Protein AF-A0AAD9VC87-F1 (afdb_monomer)

Radius of gyration: 15.6 Å; Cα contacts (8 Å, |Δi|>4): 157; chains: 1; bounding box: 50×24×35 Å

Structure (mmCIF, N/CA/C/O backbone):
data_AF-A0AAD9VC87-F1
#
_entry.id   AF-A0AAD9VC87-F1
#
loop_
_atom_site.group_PDB
_atom_site.id
_atom_site.type_symbol
_atom_site.label_atom_id
_atom_site.label_alt_id
_atom_site.label_comp_id
_atom_site.label_asym_id
_atom_site.label_entity_id
_atom_site.label_seq_id
_atom_site.pdbx_PDB_ins_code
_atom_site.Cartn_x
_atom_site.Cartn_y
_atom_site.Cartn_z
_atom_site.occupancy
_atom_site.B_iso_or_equiv
_atom_site.auth_seq_id
_atom_site.auth_comp_id
_atom_site.auth_asym_id
_atom_site.auth_atom_id
_atom_site.pdbx_PDB_model_num
ATOM 1 N N . MET A 1 1 ? 33.670 9.775 22.877 1.00 52.56 1 MET A N 1
ATOM 2 C CA . MET A 1 1 ? 33.547 9.869 21.406 1.00 52.56 1 MET A CA 1
ATOM 3 C C . MET A 1 1 ? 33.233 8.527 20.740 1.00 52.56 1 MET A C 1
ATOM 5 O O . MET A 1 1 ? 32.914 8.535 19.566 1.00 52.56 1 MET A O 1
ATOM 9 N N . GLU A 1 2 ? 33.228 7.398 21.464 1.00 57.66 2 GLU A N 1
ATOM 10 C CA . GLU A 1 2 ? 32.851 6.089 20.888 1.00 57.66 2 GLU A CA 1
ATOM 11 C C . GLU A 1 2 ? 31.366 5.719 21.068 1.00 57.66 2 GLU A C 1
ATOM 13 O O . GLU A 1 2 ? 30.839 4.880 20.346 1.00 57.66 2 GLU A O 1
ATOM 18 N N . TRP A 1 3 ? 30.649 6.404 21.967 1.00 53.06 3 TRP A N 1
ATOM 19 C CA . TRP A 1 3 ? 29.213 6.182 22.185 1.00 53.06 3 TRP A CA 1
ATOM 20 C C . TRP A 1 3 ? 28.334 6.687 21.029 1.00 53.06 3 TRP A C 1
ATOM 22 O O . TRP A 1 3 ? 27.314 6.079 20.727 1.00 53.06 3 TRP A O 1
ATOM 32 N N . THR A 1 4 ? 28.737 7.758 20.337 1.00 59.44 4 THR A N 1
ATOM 33 C CA . THR A 1 4 ? 28.037 8.250 19.137 1.00 59.44 4 THR A CA 1
ATOM 34 C C . THR A 1 4 ? 28.240 7.322 17.939 1.00 59.44 4 THR A C 1
ATOM 36 O O . THR A 1 4 ? 27.323 7.146 17.146 1.00 59.44 4 THR A O 1
ATOM 39 N N . PHE A 1 5 ? 29.413 6.690 17.828 1.00 59.03 5 PHE A N 1
ATOM 40 C CA . PHE A 1 5 ? 29.727 5.734 16.763 1.00 59.03 5 PHE A CA 1
ATOM 41 C C . PHE A 1 5 ? 28.922 4.435 16.901 1.00 59.03 5 PHE A C 1
ATOM 43 O O . PHE A 1 5 ? 28.366 3.963 15.916 1.00 59.03 5 PHE A O 1
ATOM 50 N N . LEU A 1 6 ? 28.781 3.897 18.118 1.00 56.72 6 LEU A N 1
ATOM 51 C CA . LEU A 1 6 ? 27.935 2.722 18.370 1.00 56.72 6 LEU A CA 1
ATOM 52 C C . LEU A 1 6 ? 26.442 3.013 18.152 1.00 56.72 6 LEU A C 1
ATOM 54 O O . LEU A 1 6 ? 25.731 2.160 17.627 1.00 56.72 6 LEU A O 1
ATOM 58 N N . LEU A 1 7 ? 25.972 4.223 18.480 1.00 55.22 7 LEU A N 1
ATOM 59 C CA . LEU A 1 7 ? 24.598 4.641 18.185 1.00 55.22 7 LEU A CA 1
ATOM 60 C C . LEU A 1 7 ? 24.343 4.689 16.667 1.00 55.22 7 LEU A C 1
ATOM 62 O O . LEU A 1 7 ? 23.339 4.162 16.206 1.00 55.22 7 LEU A O 1
ATOM 66 N N . LEU A 1 8 ? 25.273 5.248 15.884 1.00 56.62 8 LEU A N 1
ATOM 67 C CA . LEU A 1 8 ? 25.180 5.289 14.418 1.00 56.62 8 LEU A CA 1
ATOM 68 C C . LEU A 1 8 ? 25.205 3.889 13.782 1.00 56.62 8 LEU A C 1
ATOM 70 O O . LEU A 1 8 ? 24.465 3.649 12.835 1.00 56.62 8 LEU A O 1
ATOM 74 N N . ILE A 1 9 ? 26.005 2.959 14.315 1.00 55.38 9 ILE A N 1
ATOM 75 C CA . ILE A 1 9 ? 26.079 1.569 13.830 1.00 55.38 9 ILE A CA 1
ATOM 76 C C . ILE A 1 9 ? 24.753 0.823 14.065 1.00 55.38 9 ILE A C 1
ATOM 78 O O . ILE A 1 9 ? 24.280 0.119 13.175 1.00 55.38 9 ILE A O 1
ATOM 82 N N . SER A 1 10 ? 24.104 1.012 15.219 1.00 54.66 10 SER A N 1
ATOM 83 C CA . SER A 1 10 ? 22.770 0.445 15.474 1.00 54.66 10 SER A CA 1
ATOM 84 C C . SER A 1 10 ? 21.682 1.059 14.583 1.00 54.66 10 SER A C 1
ATOM 86 O O . SER A 1 10 ? 20.743 0.365 14.202 1.00 54.66 10 SER A O 1
ATOM 88 N N . ILE A 1 11 ? 21.810 2.341 14.220 1.00 54.50 11 ILE A N 1
ATOM 89 C CA . ILE A 1 11 ? 20.851 3.037 13.346 1.00 54.50 11 ILE A CA 1
ATOM 90 C C . ILE A 1 11 ? 20.964 2.555 11.886 1.00 54.50 11 ILE A C 1
ATOM 92 O O . ILE A 1 11 ? 19.950 2.480 11.198 1.00 54.50 11 ILE A O 1
ATOM 96 N N . THR A 1 12 ? 22.154 2.183 11.400 1.00 52.16 12 THR A N 1
ATOM 97 C CA . THR A 1 12 ? 22.340 1.748 9.999 1.00 52.16 12 THR A CA 1
ATOM 98 C C . THR A 1 12 ? 22.085 0.256 9.763 1.00 52.16 12 THR A C 1
ATOM 100 O O . THR A 1 12 ? 21.685 -0.125 8.663 1.00 52.16 12 THR A O 1
ATOM 103 N N . LEU A 1 13 ? 22.278 -0.599 10.774 1.00 53.41 13 LEU A N 1
ATOM 104 C CA . LEU A 1 13 ? 22.116 -2.057 10.645 1.00 53.41 13 LEU A CA 1
ATOM 105 C C . LEU A 1 13 ? 20.683 -2.558 10.892 1.00 53.41 13 LEU A C 1
ATOM 107 O O . LEU A 1 13 ? 20.341 -3.642 10.429 1.00 53.41 13 LEU A O 1
ATOM 111 N N . GLY A 1 14 ? 19.835 -1.788 11.581 1.00 47.84 14 GLY A N 1
ATOM 112 C CA . GLY A 1 14 ? 18.458 -2.191 11.905 1.00 47.84 14 GLY A CA 1
ATOM 113 C C . GLY A 1 14 ? 17.421 -1.966 10.795 1.00 47.84 14 GLY A C 1
ATOM 114 O O . GLY A 1 14 ? 16.294 -2.432 10.922 1.00 47.84 14 GLY A O 1
ATOM 115 N N . HIS A 1 15 ? 17.769 -1.257 9.716 1.00 51.09 15 HIS A N 1
ATOM 116 C CA . HIS A 1 15 ? 16.795 -0.805 8.710 1.00 51.09 15 HIS A CA 1
ATOM 117 C C . HIS A 1 15 ? 16.560 -1.798 7.553 1.00 51.09 15 HIS A C 1
ATOM 119 O O . HIS A 1 15 ? 15.577 -1.673 6.834 1.00 51.09 15 HIS A O 1
ATOM 125 N N . HIS A 1 16 ? 17.440 -2.785 7.347 1.00 54.44 16 HIS A N 1
ATOM 126 C CA . HIS A 1 16 ? 17.364 -3.668 6.168 1.00 54.44 16 HIS A CA 1
ATOM 127 C C . HIS A 1 16 ? 16.568 -4.961 6.377 1.00 54.44 16 HIS A C 1
ATOM 129 O O . HIS A 1 16 ? 16.111 -5.541 5.395 1.00 54.44 16 HIS A O 1
ATOM 135 N N . ASP A 1 17 ? 16.371 -5.409 7.617 1.00 78.88 17 ASP A N 1
ATOM 136 C CA . ASP A 1 17 ? 15.615 -6.643 7.882 1.00 78.88 17 ASP A CA 1
ATOM 137 C C . ASP A 1 17 ? 14.118 -6.465 7.572 1.00 78.88 17 ASP A C 1
ATOM 139 O O . ASP A 1 17 ? 13.459 -7.353 7.036 1.00 78.88 17 ASP A O 1
ATOM 143 N N . VAL A 1 18 ? 13.586 -5.260 7.798 1.00 92.50 18 VAL A N 1
ATOM 144 C CA . VAL A 1 18 ? 12.149 -4.992 7.648 1.00 92.50 18 VAL A CA 1
ATOM 145 C C . VAL A 1 18 ? 11.660 -4.952 6.199 1.00 92.50 18 VAL A C 1
ATOM 147 O O . VAL A 1 18 ? 10.458 -5.028 5.964 1.00 92.50 18 VAL A O 1
ATOM 150 N N . CYS A 1 19 ? 12.567 -4.858 5.224 1.00 95.69 19 CYS A N 1
ATOM 151 C CA . CYS A 1 19 ? 12.226 -4.871 3.800 1.00 95.69 19 CYS A CA 1
ATOM 152 C C . CYS A 1 19 ? 12.388 -6.243 3.139 1.00 95.69 19 CYS A C 1
ATOM 154 O O . CYS A 1 19 ? 12.130 -6.378 1.943 1.00 95.69 19 CYS A O 1
ATOM 156 N N . HIS A 1 20 ? 12.779 -7.274 3.894 1.00 95.12 20 HIS A N 1
ATOM 157 C CA . HIS A 1 20 ? 12.878 -8.631 3.371 1.00 95.12 20 HIS A CA 1
ATOM 158 C C . HIS A 1 20 ? 11.506 -9.328 3.365 1.00 95.12 20 HIS A C 1
ATOM 160 O O . HIS A 1 20 ? 11.222 -10.198 4.186 1.00 95.12 20 HIS A O 1
ATOM 166 N N . VAL A 1 21 ? 10.644 -8.930 2.425 1.00 95.44 21 VAL A N 1
ATOM 167 C CA . VAL A 1 21 ? 9.294 -9.486 2.237 1.00 95.44 21 VAL A CA 1
ATOM 168 C C . VAL A 1 21 ? 9.242 -10.310 0.951 1.00 95.44 21 VAL A C 1
ATOM 170 O O . VAL A 1 21 ? 9.640 -9.840 -0.120 1.00 95.44 21 VAL A O 1
ATOM 173 N N . GLN A 1 22 ? 8.734 -11.543 1.050 1.00 95.94 22 GLN A N 1
ATOM 174 C CA . GLN A 1 22 ? 8.509 -12.405 -0.111 1.00 95.94 22 GLN A CA 1
ATOM 175 C C . GLN A 1 22 ? 7.551 -11.732 -1.092 1.00 95.94 22 GLN A C 1
ATOM 177 O O . GLN A 1 22 ? 6.562 -11.131 -0.691 1.00 95.94 22 GLN A O 1
ATOM 182 N N . VAL A 1 23 ? 7.824 -11.861 -2.390 1.00 95.88 23 VAL A N 1
ATOM 183 C CA . VAL A 1 23 ? 7.103 -11.140 -3.455 1.00 95.88 23 VAL A CA 1
ATOM 184 C C . VAL A 1 23 ? 5.584 -11.336 -3.384 1.00 95.88 23 VAL A C 1
ATOM 186 O O . VAL A 1 23 ? 4.840 -10.374 -3.548 1.00 95.88 23 VAL A O 1
ATOM 189 N N . ASN A 1 24 ? 5.132 -12.556 -3.081 1.00 94.62 24 ASN A N 1
ATOM 190 C CA . ASN A 1 24 ? 3.708 -12.900 -2.988 1.00 94.62 24 ASN A CA 1
ATOM 191 C C . ASN A 1 24 ? 3.040 -12.454 -1.677 1.00 94.62 24 ASN A C 1
ATOM 193 O O . ASN A 1 24 ? 1.816 -12.465 -1.600 1.00 94.62 24 ASN A O 1
ATOM 197 N N . ASP A 1 25 ? 3.827 -12.058 -0.676 1.00 95.56 25 ASP A N 1
ATOM 198 C CA . ASP A 1 25 ? 3.343 -11.632 0.642 1.00 95.56 25 ASP A CA 1
ATOM 199 C C . ASP A 1 25 ? 3.342 -10.096 0.778 1.00 95.56 25 ASP A C 1
ATOM 201 O O . ASP A 1 25 ? 3.007 -9.542 1.828 1.00 95.56 25 ASP A O 1
ATOM 205 N N . ARG A 1 26 ? 3.737 -9.376 -0.280 1.00 96.50 26 ARG A N 1
ATOM 206 C CA . ARG A 1 26 ? 3.779 -7.910 -0.295 1.00 96.50 26 ARG A CA 1
ATOM 207 C C . ARG A 1 26 ? 2.371 -7.331 -0.218 1.00 96.50 26 ARG A C 1
ATOM 209 O O . ARG A 1 26 ? 1.483 -7.719 -0.965 1.00 96.50 26 ARG A O 1
ATOM 216 N N . THR A 1 27 ? 2.201 -6.342 0.653 1.00 96.75 27 THR A N 1
ATOM 217 C CA . THR A 1 27 ? 0.996 -5.505 0.730 1.00 96.75 27 THR A CA 1
ATOM 218 C C . THR A 1 27 ? 1.331 -4.123 0.180 1.00 96.75 27 THR A C 1
ATOM 220 O O . THR A 1 27 ? 2.318 -3.525 0.615 1.00 96.75 27 THR A O 1
ATOM 223 N N . ASP A 1 28 ? 0.545 -3.632 -0.781 1.00 97.56 28 ASP A N 1
ATOM 224 C CA . ASP A 1 28 ? 0.823 -2.378 -1.493 1.00 97.56 28 ASP A CA 1
ATOM 225 C C . ASP A 1 28 ? 0.800 -1.163 -0.560 1.00 97.56 28 ASP A C 1
ATOM 227 O O . ASP A 1 28 ? -0.205 -0.876 0.084 1.00 97.56 28 ASP A O 1
ATOM 231 N N . CYS A 1 29 ? 1.896 -0.408 -0.544 1.00 97.38 29 CYS A N 1
ATOM 232 C CA . CYS A 1 29 ? 2.018 0.846 0.200 1.00 97.38 29 CYS A CA 1
ATOM 233 C C . CYS A 1 29 ? 2.031 2.075 -0.726 1.00 97.38 29 CYS A C 1
ATOM 235 O O . CYS A 1 29 ? 2.207 3.209 -0.279 1.00 97.38 29 CYS A O 1
ATOM 237 N N . GLY A 1 30 ? 1.853 1.902 -2.034 1.00 95.19 30 GLY A N 1
ATOM 238 C CA . GLY A 1 30 ? 1.946 3.001 -2.985 1.00 95.19 30 GLY A CA 1
ATOM 239 C C . GLY A 1 30 ? 0.911 2.900 -4.089 1.00 95.19 30 GLY A C 1
ATOM 240 O O . GLY A 1 30 ? -0.296 2.848 -3.853 1.00 95.19 30 GLY A O 1
ATOM 241 N N . TRP A 1 31 ? 1.396 2.976 -5.318 1.00 93.62 31 TRP A N 1
ATOM 242 C CA . TRP A 1 31 ? 0.591 2.824 -6.516 1.00 93.62 31 TRP A CA 1
ATOM 243 C C . TRP A 1 31 ? 1.451 2.247 -7.632 1.00 93.62 31 TRP A C 1
ATOM 245 O O . TRP A 1 31 ? 2.684 2.301 -7.596 1.00 93.62 31 TRP A O 1
ATOM 255 N N . PHE A 1 32 ? 0.792 1.711 -8.654 1.00 91.25 32 PHE A N 1
ATOM 256 C CA . PHE A 1 32 ? 1.473 1.188 -9.828 1.00 91.25 32 PHE A CA 1
ATOM 257 C C . PHE A 1 32 ? 2.340 2.266 -10.500 1.00 91.25 32 PHE A C 1
ATOM 259 O O . PHE A 1 32 ? 1.857 3.348 -10.835 1.00 91.25 32 PHE A O 1
ATOM 266 N N . GLY A 1 33 ? 3.623 1.964 -10.713 1.00 91.75 33 GLY A N 1
ATOM 267 C CA . GLY A 1 33 ? 4.580 2.881 -11.340 1.00 91.75 33 GLY A CA 1
ATOM 268 C C . GLY A 1 33 ? 5.147 3.969 -10.420 1.00 91.75 33 GLY A C 1
ATOM 269 O O . GLY A 1 33 ? 5.817 4.877 -10.912 1.00 91.75 33 GLY A O 1
ATOM 270 N N . ILE A 1 34 ? 4.905 3.904 -9.105 1.00 95.94 34 ILE A N 1
ATOM 271 C CA . ILE A 1 34 ? 5.622 4.736 -8.129 1.00 95.94 34 ILE A CA 1
ATOM 272 C C . ILE A 1 34 ? 7.137 4.508 -8.252 1.00 95.94 34 ILE A C 1
ATOM 274 O O . ILE A 1 34 ? 7.591 3.380 -8.432 1.00 95.94 34 ILE A O 1
ATOM 278 N N . ASN A 1 35 ? 7.928 5.580 -8.174 1.00 97.62 35 ASN A N 1
ATOM 279 C CA . ASN A 1 35 ? 9.386 5.473 -8.195 1.00 97.62 35 ASN A CA 1
ATOM 280 C C . ASN A 1 35 ? 9.944 5.165 -6.790 1.00 97.62 35 ASN A C 1
ATOM 282 O O . ASN A 1 35 ? 9.248 5.317 -5.784 1.00 97.62 35 ASN A O 1
ATOM 286 N N . ASN A 1 36 ? 11.216 4.764 -6.733 1.00 97.75 36 ASN A N 1
ATOM 287 C CA . ASN A 1 36 ? 11.895 4.394 -5.491 1.00 97.75 36 ASN A CA 1
ATOM 288 C C . ASN A 1 36 ? 11.868 5.507 -4.427 1.00 97.75 36 ASN A C 1
ATOM 290 O O . ASN A 1 36 ? 11.436 5.268 -3.305 1.00 97.75 36 ASN A O 1
ATOM 294 N N . GLU A 1 37 ? 12.257 6.731 -4.790 1.00 98.00 37 GLU A N 1
ATOM 295 C CA . GLU A 1 37 ? 12.321 7.873 -3.866 1.00 98.00 37 GLU A CA 1
ATOM 296 C C . GLU A 1 37 ? 10.949 8.165 -3.245 1.00 98.00 37 GLU A C 1
ATOM 298 O O . GLU A 1 37 ? 10.801 8.172 -2.028 1.00 98.00 37 GLU A O 1
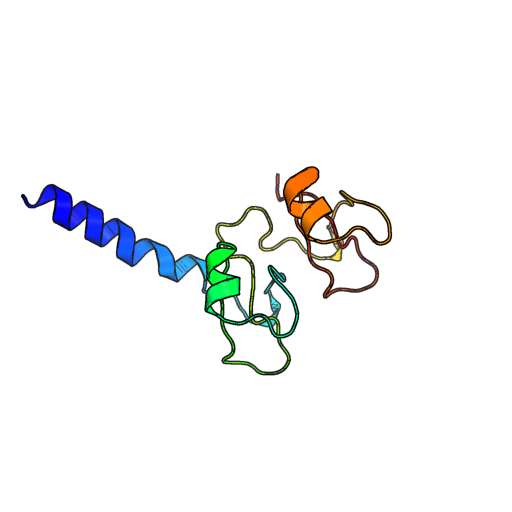ATOM 303 N N . THR A 1 38 ? 9.907 8.272 -4.071 1.00 98.00 38 THR A N 1
ATOM 304 C CA . THR A 1 38 ? 8.543 8.531 -3.593 1.00 98.00 38 THR A CA 1
ATOM 305 C C . THR A 1 38 ? 7.993 7.381 -2.742 1.00 98.00 38 THR A C 1
ATOM 307 O O . THR A 1 38 ? 7.228 7.623 -1.811 1.00 98.00 38 THR A O 1
ATOM 310 N N . CYS A 1 39 ? 8.369 6.129 -3.021 1.00 98.19 39 CYS A N 1
ATOM 311 C CA . CYS A 1 39 ? 7.999 4.999 -2.167 1.00 98.19 39 CYS A CA 1
ATOM 312 C C . CYS A 1 39 ? 8.674 5.072 -0.789 1.00 98.19 39 CYS A C 1
ATOM 314 O O . CYS A 1 39 ? 8.024 4.880 0.241 1.00 98.19 39 CYS A O 1
ATOM 316 N N . GLN A 1 40 ? 9.970 5.376 -0.766 1.00 96.69 40 GLN A N 1
ATOM 317 C CA . GLN A 1 40 ? 10.743 5.478 0.469 1.00 96.69 40 GLN A CA 1
ATOM 318 C C . GLN A 1 40 ? 10.317 6.682 1.317 1.00 96.69 40 GLN A C 1
ATOM 320 O O . GLN A 1 40 ? 10.223 6.551 2.536 1.00 96.69 40 GLN A O 1
ATOM 325 N N . ASP A 1 41 ? 9.962 7.811 0.697 1.00 96.88 41 ASP A N 1
ATOM 326 C CA . ASP A 1 41 ? 9.423 8.995 1.384 1.00 96.88 41 ASP A CA 1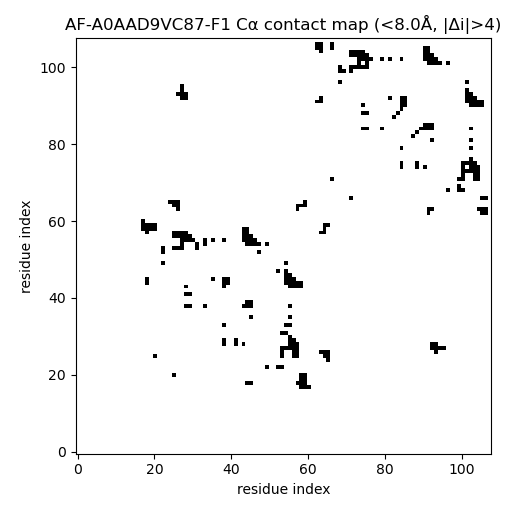
ATOM 327 C C . ASP A 1 41 ? 8.088 8.716 2.089 1.00 96.88 41 ASP A C 1
ATOM 329 O O . ASP A 1 41 ? 7.767 9.335 3.105 1.00 96.88 41 ASP A O 1
ATOM 333 N N . ARG A 1 42 ? 7.320 7.737 1.594 1.00 95.38 42 ARG A N 1
ATOM 334 C CA . ARG A 1 42 ? 6.117 7.217 2.268 1.00 95.38 42 ARG A CA 1
ATOM 335 C C . ARG A 1 42 ? 6.442 6.290 3.447 1.00 95.38 42 ARG A C 1
ATOM 337 O O . ARG A 1 42 ? 5.530 5.775 4.086 1.00 95.38 42 ARG A O 1
ATOM 344 N N . GLY A 1 43 ? 7.723 6.068 3.743 1.00 95.38 43 GLY A N 1
ATOM 345 C CA . GLY A 1 43 ? 8.190 5.170 4.797 1.00 95.38 43 GLY A CA 1
ATOM 346 C C . GLY A 1 43 ? 8.081 3.690 4.428 1.00 95.38 43 GLY A C 1
ATOM 347 O O . GLY A 1 43 ? 7.935 2.852 5.319 1.00 95.38 43 GLY A O 1
ATOM 348 N N . CYS A 1 44 ? 8.113 3.369 3.131 1.00 97.69 44 CYS A N 1
ATOM 349 C CA . CYS A 1 44 ? 7.908 2.016 2.626 1.00 97.69 44 CYS A CA 1
ATOM 350 C C . CYS A 1 44 ? 9.125 1.422 1.922 1.00 97.69 44 CYS A C 1
ATOM 352 O O . CYS A 1 44 ? 10.117 2.097 1.646 1.00 97.69 44 CYS A O 1
ATOM 354 N N . CYS A 1 45 ? 9.062 0.113 1.694 1.00 97.75 45 CYS A N 1
ATOM 355 C CA . CYS A 1 45 ? 10.111 -0.645 1.033 1.00 97.75 45 CYS A CA 1
ATOM 356 C C . CYS A 1 45 ? 9.880 -0.657 -0.473 1.00 97.75 45 CYS A C 1
ATOM 358 O O . CYS A 1 45 ? 8.745 -0.795 -0.927 1.00 97.75 45 CYS A O 1
ATOM 360 N N . TYR A 1 46 ? 10.969 -0.562 -1.232 1.00 97.69 46 TYR A N 1
ATOM 361 C CA . TYR A 1 46 ? 10.946 -0.611 -2.687 1.00 97.69 46 TYR A CA 1
ATOM 362 C C . TYR A 1 46 ? 11.813 -1.768 -3.197 1.00 97.69 46 TYR A C 1
ATOM 364 O O . TYR A 1 46 ? 12.975 -1.880 -2.805 1.00 97.69 46 TYR A O 1
ATOM 372 N N . ASP A 1 47 ? 11.265 -2.605 -4.077 1.00 96.94 47 ASP A N 1
ATOM 373 C CA . ASP A 1 47 ? 12.007 -3.632 -4.818 1.00 96.94 47 ASP A CA 1
ATOM 374 C C . ASP A 1 47 ? 11.342 -3.919 -6.173 1.00 96.94 47 ASP A C 1
ATOM 376 O O . ASP A 1 47 ? 10.282 -4.550 -6.235 1.00 96.94 47 ASP A O 1
ATOM 380 N N . ASP A 1 48 ? 12.000 -3.494 -7.252 1.00 96.81 48 ASP A N 1
ATOM 381 C CA . ASP A 1 48 ? 11.594 -3.681 -8.648 1.00 96.81 48 ASP A CA 1
ATOM 382 C C . ASP A 1 48 ? 12.328 -4.831 -9.358 1.00 96.81 48 ASP A C 1
ATOM 384 O O . ASP A 1 48 ? 12.232 -4.977 -10.578 1.00 96.81 48 ASP A O 1
ATOM 388 N N . THR A 1 49 ? 13.019 -5.696 -8.606 1.00 97.06 49 THR A N 1
ATOM 389 C CA . THR A 1 49 ? 13.724 -6.870 -9.152 1.00 97.06 49 THR A CA 1
ATOM 390 C C . THR A 1 49 ? 12.778 -7.828 -9.892 1.00 97.06 49 THR A C 1
ATOM 392 O O . THR A 1 49 ? 13.207 -8.549 -10.797 1.00 97.06 49 THR A O 1
ATOM 395 N N . TYR A 1 50 ? 11.490 -7.844 -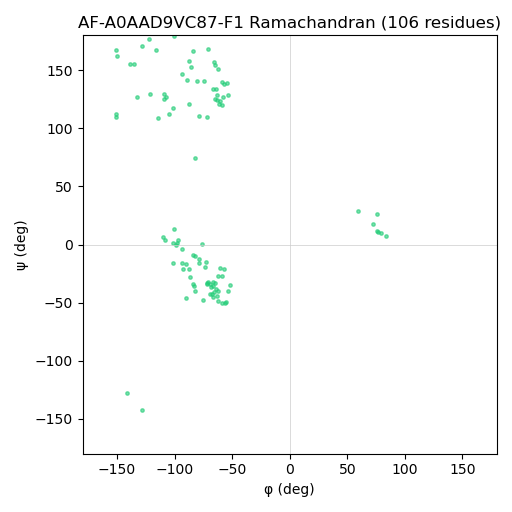9.525 1.00 94.69 50 TYR A N 1
ATOM 396 C CA . TYR A 1 50 ? 10.478 -8.750 -10.072 1.00 94.69 50 TYR A CA 1
ATOM 397 C C . TYR A 1 50 ? 9.410 -7.973 -10.849 1.00 94.69 50 TYR A C 1
ATOM 399 O O . TYR A 1 50 ? 8.597 -7.299 -10.218 1.00 94.69 50 TYR A O 1
ATOM 407 N N . PRO A 1 51 ? 9.359 -8.073 -12.188 1.00 93.12 51 PRO A N 1
ATOM 408 C CA . PRO A 1 51 ? 8.395 -7.332 -12.996 1.00 93.12 51 PRO A CA 1
ATOM 409 C C . PRO A 1 51 ? 6.950 -7.760 -12.726 1.00 93.12 51 PRO A C 1
ATOM 411 O O . PRO A 1 51 ? 6.707 -8.900 -12.338 1.00 93.12 51 PRO A O 1
ATOM 414 N N . ASP A 1 52 ? 6.002 -6.852 -12.970 1.00 91.00 52 ASP A N 1
ATOM 415 C CA . ASP A 1 52 ? 4.553 -7.072 -12.807 1.00 91.00 52 ASP A CA 1
ATOM 416 C C . ASP A 1 52 ? 4.125 -7.457 -11.374 1.00 91.00 52 ASP A C 1
ATOM 418 O O . ASP A 1 52 ? 3.123 -8.140 -11.164 1.00 91.00 52 ASP A O 1
ATOM 422 N N . THR A 1 53 ? 4.883 -7.003 -10.372 1.00 94.25 53 THR A N 1
ATOM 423 C CA . THR A 1 53 ? 4.596 -7.224 -8.946 1.00 94.25 53 THR A CA 1
ATOM 424 C C . THR A 1 53 ? 4.455 -5.904 -8.188 1.00 94.25 53 THR A C 1
ATOM 426 O O . THR A 1 53 ? 4.617 -4.817 -8.745 1.00 94.25 53 THR A O 1
ATOM 429 N N . ILE A 1 54 ? 4.135 -5.983 -6.895 1.00 96.81 54 ILE A N 1
ATOM 430 C CA . ILE A 1 54 ? 4.105 -4.817 -6.009 1.00 96.81 54 ILE A CA 1
ATOM 431 C C . ILE A 1 54 ? 5.547 -4.371 -5.746 1.00 96.81 54 ILE A C 1
ATOM 433 O O . ILE A 1 54 ? 6.303 -5.053 -5.048 1.00 96.81 54 ILE A O 1
ATOM 437 N N . TYR A 1 55 ? 5.924 -3.217 -6.299 1.00 97.38 55 TYR A N 1
ATOM 438 C CA . TYR A 1 55 ? 7.265 -2.659 -6.103 1.00 97.38 55 TYR A CA 1
ATOM 439 C C . TYR A 1 55 ? 7.373 -1.910 -4.781 1.00 97.38 55 TYR A C 1
ATOM 441 O O . TYR A 1 55 ? 8.382 -2.048 -4.102 1.00 97.38 55 TYR A O 1
ATOM 449 N N . CYS A 1 56 ? 6.338 -1.150 -4.408 1.00 98.12 56 CYS A N 1
ATOM 450 C CA . CYS A 1 56 ? 6.291 -0.389 -3.164 1.00 98.12 56 CYS A CA 1
ATOM 451 C C . CYS A 1 56 ? 5.384 -1.068 -2.141 1.00 98.12 56 CYS A C 1
ATOM 453 O O . CYS A 1 56 ? 4.168 -1.115 -2.323 1.00 98.12 56 CYS A O 1
ATOM 455 N N . PHE A 1 57 ? 5.955 -1.581 -1.058 1.00 97.94 57 PHE A N 1
ATOM 456 C CA . PHE A 1 57 ? 5.233 -2.402 -0.090 1.00 97.94 57 PHE A CA 1
ATOM 457 C C . PHE A 1 57 ? 5.533 -2.007 1.353 1.00 97.94 57 PHE A C 1
ATOM 459 O O . PHE A 1 57 ? 6.581 -1.434 1.662 1.00 97.94 57 PHE A O 1
ATOM 466 N N . TYR A 1 58 ? 4.591 -2.314 2.245 1.00 97.62 58 TYR A N 1
ATOM 467 C CA . TYR A 1 58 ? 4.766 -2.059 3.671 1.00 97.62 58 TYR A CA 1
ATOM 468 C C . TYR A 1 58 ? 5.931 -2.898 4.241 1.00 97.62 58 TYR A C 1
ATOM 470 O O . TYR A 1 58 ? 5.994 -4.101 3.970 1.00 97.62 58 TYR A O 1
ATOM 478 N N . PRO A 1 59 ? 6.837 -2.302 5.045 1.00 96.94 59 PRO A N 1
ATOM 479 C CA . PRO A 1 59 ? 7.860 -3.051 5.772 1.00 96.94 59 PRO A CA 1
ATOM 480 C C . PRO A 1 59 ? 7.224 -3.957 6.827 1.00 96.94 59 PRO A C 1
ATOM 482 O O . PRO A 1 59 ? 6.153 -3.643 7.344 1.00 96.94 59 PRO A O 1
ATOM 485 N N . THR A 1 60 ? 7.922 -5.016 7.240 1.00 95.69 60 THR A N 1
ATOM 486 C CA . THR A 1 60 ? 7.442 -5.953 8.275 1.00 95.69 60 THR A CA 1
ATOM 487 C C . THR A 1 60 ? 7.178 -5.302 9.636 1.00 95.69 60 THR A C 1
ATOM 489 O O . THR A 1 60 ? 6.439 -5.846 10.451 1.00 95.69 60 THR A O 1
ATOM 492 N N . SER A 1 61 ? 7.760 -4.128 9.890 1.00 93.81 61 SER A N 1
ATOM 493 C CA . SER A 1 61 ? 7.533 -3.320 11.091 1.00 93.81 61 SER A CA 1
ATOM 494 C C . SER A 1 61 ? 6.292 -2.422 11.020 1.00 93.81 6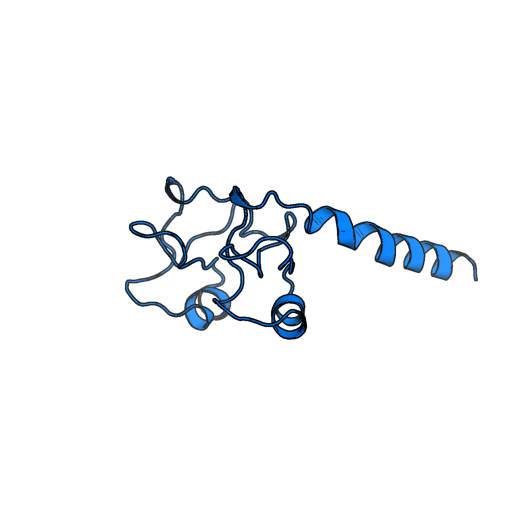1 SER A C 1
ATOM 496 O O . SER A 1 61 ? 5.935 -1.801 12.021 1.00 93.81 61 SER A O 1
ATOM 498 N N . ASN A 1 62 ? 5.646 -2.304 9.857 1.00 95.50 62 ASN A N 1
ATOM 499 C CA . ASN A 1 62 ? 4.462 -1.471 9.688 1.00 95.50 62 ASN A CA 1
ATOM 500 C C . ASN A 1 62 ? 3.205 -2.197 10.191 1.00 95.50 62 ASN A C 1
ATOM 502 O O . ASN A 1 62 ? 3.007 -3.379 9.931 1.00 95.50 62 ASN A O 1
ATOM 506 N N . LYS A 1 63 ? 2.307 -1.456 10.842 1.00 95.12 63 LYS A N 1
ATOM 507 C CA . LYS A 1 63 ? 1.012 -1.936 11.357 1.00 95.12 63 LYS A CA 1
ATOM 508 C C . LYS A 1 63 ? 0.085 -2.554 10.289 1.00 95.12 63 LYS A C 1
ATOM 510 O O . LYS A 1 63 ? -0.815 -3.322 10.618 1.00 95.12 63 LYS A O 1
ATOM 515 N N . CYS A 1 64 ? 0.318 -2.215 9.021 1.00 96.25 64 CYS A N 1
ATOM 516 C CA . CYS A 1 64 ? -0.435 -2.673 7.857 1.00 96.25 64 CYS A CA 1
ATOM 517 C C . CYS A 1 64 ? 0.163 -3.907 7.172 1.00 96.25 64 CYS A C 1
ATOM 519 O O . CYS A 1 64 ? -0.409 -4.406 6.204 1.00 96.25 64 CYS A O 1
ATOM 521 N N . TYR A 1 65 ? 1.316 -4.394 7.633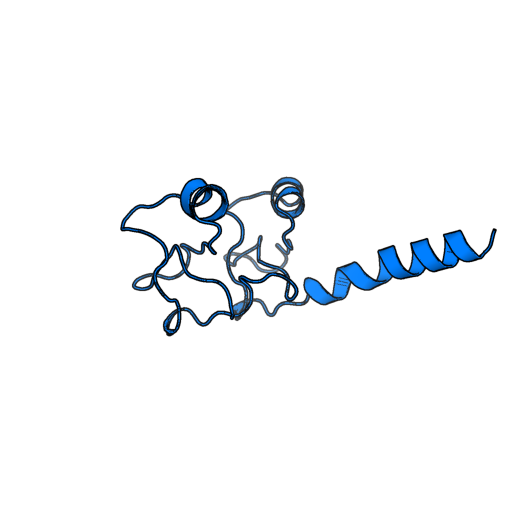 1.00 95.25 65 TYR A N 1
ATOM 522 C CA . TYR A 1 65 ? 1.976 -5.554 7.047 1.00 95.25 65 TYR A CA 1
ATOM 523 C C . TYR A 1 65 ? 1.272 -6.870 7.406 1.00 95.25 65 TYR A C 1
ATOM 525 O O . TYR A 1 65 ? 0.868 -7.083 8.547 1.00 95.25 65 T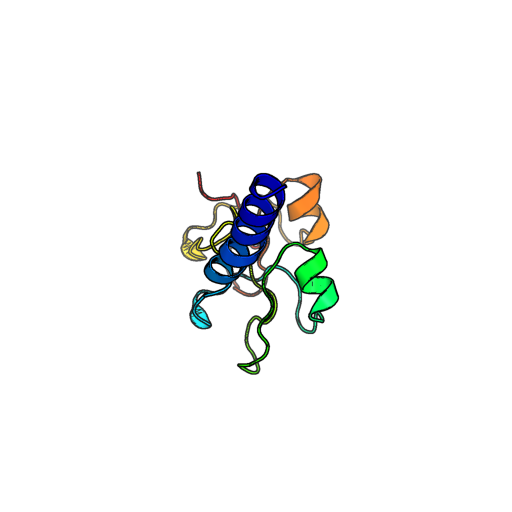YR A O 1
ATOM 533 N N . GLY A 1 66 ? 1.190 -7.786 6.435 1.00 91.81 66 GLY A N 1
ATOM 534 C CA . GLY A 1 66 ? 0.853 -9.196 6.661 1.00 91.81 66 GLY A CA 1
ATOM 535 C C . GLY A 1 66 ? -0.624 -9.497 6.931 1.00 91.81 66 GLY A C 1
ATOM 536 O O . GLY A 1 66 ? -0.946 -10.601 7.371 1.00 91.81 66 GLY A O 1
ATOM 537 N N . ILE A 1 67 ? -1.529 -8.535 6.723 1.00 95.50 67 ILE A N 1
ATOM 538 C CA . ILE A 1 67 ? -2.968 -8.746 6.921 1.00 95.50 67 ILE A CA 1
ATOM 539 C C . ILE A 1 67 ? -3.517 -9.494 5.710 1.00 95.50 67 ILE A C 1
ATOM 541 O O . ILE A 1 67 ? -3.612 -8.939 4.612 1.00 95.50 67 ILE A O 1
ATOM 545 N N . ASP A 1 68 ? -3.901 -10.754 5.924 1.00 95.50 68 ASP A N 1
ATOM 546 C CA . ASP A 1 68 ? -4.530 -11.572 4.889 1.00 95.50 68 ASP A CA 1
ATOM 547 C C . ASP A 1 68 ? -5.755 -10.838 4.300 1.00 95.50 68 ASP A C 1
ATOM 549 O O . ASP A 1 68 ? -6.627 -10.407 5.066 1.00 95.50 68 ASP A O 1
ATOM 553 N N . PRO A 1 69 ? -5.861 -10.699 2.961 1.00 96.38 69 PRO A N 1
ATOM 554 C CA . PRO A 1 69 ? -6.968 -9.997 2.319 1.00 96.38 69 PRO A CA 1
ATOM 555 C C . PRO A 1 69 ? -8.365 -10.451 2.755 1.00 96.38 69 PRO A C 1
ATOM 557 O O . PRO A 1 69 ? -9.271 -9.625 2.858 1.00 96.38 69 PRO A O 1
ATOM 560 N N . SER A 1 70 ? -8.541 -11.742 3.046 1.00 96.00 70 SER A N 1
ATOM 561 C CA . SER A 1 70 ? -9.813 -12.322 3.492 1.00 96.00 70 SER A CA 1
ATOM 562 C C . SER A 1 70 ? -10.176 -11.968 4.939 1.00 96.00 70 SER A C 1
ATOM 564 O O . SER A 1 70 ? -11.350 -12.025 5.303 1.00 96.00 70 SER A O 1
ATOM 566 N N . ASN A 1 71 ? -9.195 -11.546 5.739 1.00 96.19 71 ASN A N 1
ATOM 567 C CA . ASN A 1 71 ? -9.366 -11.131 7.131 1.00 96.19 71 ASN A CA 1
ATOM 568 C C . ASN A 1 71 ? -9.449 -9.606 7.303 1.00 96.19 71 ASN A C 1
ATOM 570 O O . ASN A 1 71 ? -9.581 -9.128 8.431 1.00 96.19 71 ASN A O 1
ATOM 574 N N . ARG A 1 72 ? -9.362 -8.828 6.216 1.00 97.38 72 ARG A N 1
ATOM 575 C CA . ARG A 1 72 ? -9.442 -7.363 6.272 1.00 97.38 72 ARG A CA 1
ATOM 576 C C . ARG A 1 72 ? -10.792 -6.917 6.830 1.00 97.38 72 ARG A C 1
ATOM 578 O O . ARG A 1 72 ? -11.841 -7.205 6.256 1.00 97.38 72 ARG A O 1
ATOM 585 N N . VAL A 1 73 ? -10.752 -6.168 7.927 1.00 97.44 73 VAL A N 1
ATOM 586 C CA . VAL A 1 73 ? -11.928 -5.503 8.497 1.00 97.44 73 VAL A CA 1
ATOM 587 C C . VAL A 1 73 ? -12.074 -4.148 7.821 1.00 97.44 73 VAL A C 1
ATOM 589 O O . VAL A 1 73 ? -11.147 -3.344 7.879 1.00 97.44 73 VAL A O 1
ATOM 592 N N . ASP A 1 74 ? -13.215 -3.912 7.167 1.00 98.00 74 ASP A N 1
ATOM 593 C CA . ASP A 1 74 ? -13.474 -2.662 6.448 1.00 98.00 74 ASP A CA 1
ATOM 594 C C . ASP A 1 74 ? -13.386 -1.462 7.395 1.00 98.00 74 ASP A C 1
ATOM 596 O O . ASP A 1 74 ? -14.122 -1.361 8.377 1.00 98.00 74 ASP A O 1
ATOM 600 N N . CYS A 1 75 ? -12.468 -0.557 7.077 1.00 98.19 75 CYS A N 1
ATOM 601 C CA . CYS A 1 75 ? -12.291 0.706 7.766 1.00 98.19 75 CYS A CA 1
ATOM 602 C C . CYS A 1 75 ? -12.722 1.875 6.877 1.00 98.19 75 CYS A C 1
ATOM 604 O O . CYS A 1 75 ? -12.533 3.009 7.278 1.00 98.19 75 CYS A O 1
ATOM 606 N N . GLY A 1 76 ? -13.298 1.678 5.692 1.00 97.25 76 GLY A N 1
ATOM 607 C CA . GLY A 1 76 ? -13.610 2.767 4.766 1.00 97.25 76 GLY A CA 1
ATOM 608 C C . GLY A 1 76 ? -15.049 2.774 4.271 1.00 97.25 76 GLY A C 1
ATOM 609 O O . GLY A 1 76 ? -16.004 2.561 5.014 1.00 97.25 76 GLY A O 1
ATOM 610 N N . TYR A 1 77 ? -15.183 3.122 2.995 1.00 97.44 77 TYR A N 1
ATOM 611 C CA . TYR A 1 77 ? -16.411 3.031 2.219 1.00 97.44 77 TYR A CA 1
ATOM 612 C C . TYR A 1 77 ? -16.061 2.806 0.743 1.00 97.44 77 TYR A C 1
ATOM 614 O O . TYR A 1 77 ? -14.912 2.960 0.321 1.00 97.44 77 TYR A O 1
ATOM 622 N N . PHE A 1 78 ? -17.053 2.438 -0.068 1.00 95.00 78 PHE A N 1
ATOM 623 C CA . PHE A 1 78 ? -16.841 2.163 -1.488 1.00 95.00 78 PHE A CA 1
ATOM 624 C C . PHE A 1 78 ? -16.302 3.391 -2.240 1.00 95.00 78 PHE A C 1
ATOM 626 O O . PHE A 1 78 ? -16.945 4.439 -2.265 1.00 95.00 78 PHE A O 1
ATOM 633 N N . GLY A 1 79 ? -15.148 3.239 -2.894 1.00 95.12 79 GLY A N 1
ATOM 634 C CA . GLY A 1 79 ? -14.504 4.307 -3.666 1.00 95.12 79 GLY A CA 1
ATOM 635 C C . GLY A 1 79 ? -13.649 5.280 -2.848 1.00 95.12 79 GLY A C 1
ATOM 636 O O . GLY A 1 79 ? -13.179 6.269 -3.415 1.00 95.12 79 GLY A O 1
ATOM 637 N N . ILE A 1 80 ? -13.430 5.010 -1.555 1.00 97.81 80 ILE A N 1
ATOM 638 C CA . ILE A 1 80 ? -12.490 5.774 -0.726 1.00 97.81 80 ILE A CA 1
ATOM 639 C C . ILE A 1 80 ? -11.094 5.805 -1.367 1.00 97.81 80 ILE A C 1
ATOM 641 O O . ILE A 1 80 ? -10.625 4.802 -1.911 1.00 97.81 80 ILE A O 1
ATOM 645 N N . GLN A 1 81 ? -10.442 6.966 -1.317 1.00 97.25 81 GLN A N 1
ATOM 646 C CA . GLN A 1 81 ? -9.089 7.149 -1.843 1.00 97.25 81 GLN A CA 1
ATOM 647 C C . GLN A 1 81 ? -8.032 6.810 -0.788 1.00 97.25 81 GLN A C 1
ATOM 649 O O . GLN A 1 81 ? -8.307 6.839 0.415 1.00 97.25 81 GLN A O 1
ATOM 654 N N . ARG A 1 82 ? -6.812 6.500 -1.243 1.00 96.75 82 ARG A N 1
ATOM 655 C CA . ARG A 1 82 ? -5.698 6.106 -0.371 1.00 96.75 82 ARG A CA 1
ATOM 656 C C . ARG A 1 82 ? -5.429 7.160 0.698 1.00 96.75 82 ARG A C 1
ATOM 658 O O . ARG A 1 82 ? -5.375 6.822 1.874 1.00 96.75 82 ARG A O 1
ATOM 665 N N . GLU A 1 83 ? -5.313 8.424 0.304 1.00 96.56 83 GLU A N 1
ATOM 666 C CA . GLU A 1 83 ? -4.962 9.517 1.210 1.00 96.56 83 GLU A CA 1
ATOM 667 C C . GLU A 1 83 ? -6.008 9.709 2.308 1.00 96.56 83 GLU A C 1
ATOM 669 O O . GLU A 1 83 ? -5.643 9.918 3.459 1.00 96.56 83 GLU A O 1
ATOM 674 N N . GLU A 1 84 ? -7.296 9.595 1.982 1.00 98.25 84 GLU A N 1
ATOM 675 C CA . GLU A 1 84 ? -8.367 9.683 2.979 1.00 98.25 84 GLU A CA 1
ATOM 676 C C . GLU A 1 84 ? -8.335 8.479 3.933 1.00 98.25 84 GLU A C 1
ATOM 678 O O . GLU A 1 84 ? -8.461 8.632 5.148 1.00 98.25 84 GLU A O 1
ATOM 683 N N . CYS A 1 85 ? -8.123 7.269 3.409 1.00 98.25 85 CYS A N 1
ATOM 684 C CA . CYS A 1 85 ? -8.017 6.074 4.242 1.00 98.25 85 CYS A CA 1
ATOM 685 C C . CYS A 1 85 ? -6.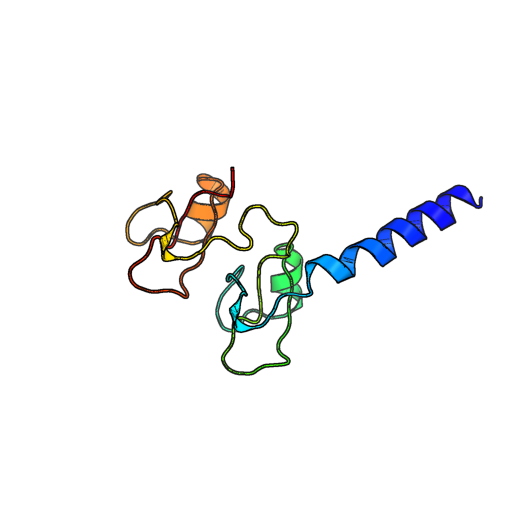824 6.138 5.211 1.00 98.25 85 CYS A C 1
ATOM 687 O O . CYS A 1 85 ? -6.970 5.876 6.407 1.00 98.25 85 CYS A O 1
A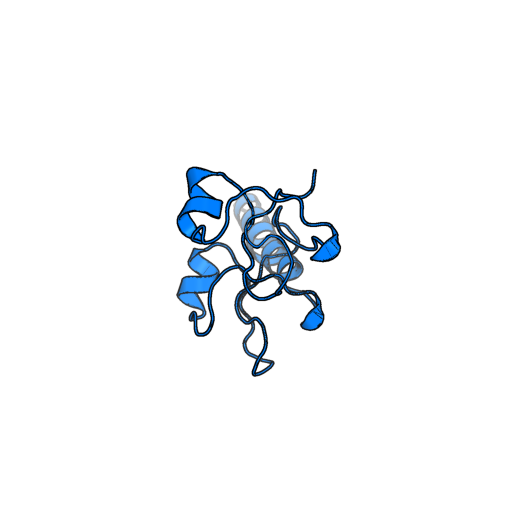TOM 689 N N . GLU A 1 86 ? -5.647 6.487 4.694 1.00 96.94 86 GLU A N 1
ATOM 690 C CA . GLU A 1 86 ? -4.402 6.487 5.459 1.00 96.94 86 GLU A CA 1
ATOM 691 C C . GLU A 1 86 ? -4.330 7.682 6.415 1.00 96.94 86 GLU A C 1
ATOM 693 O O . GLU A 1 86 ? -4.041 7.503 7.597 1.00 96.94 86 GLU A O 1
ATOM 698 N N . ASN A 1 87 ? -4.621 8.897 5.938 1.00 96.75 87 ASN A N 1
ATOM 699 C CA . ASN A 1 87 ? -4.368 10.119 6.705 1.00 96.75 87 ASN A CA 1
ATOM 700 C C . ASN A 1 87 ? -5.560 10.533 7.569 1.00 96.75 87 ASN A C 1
ATOM 702 O O . ASN A 1 87 ? -5.376 10.860 8.741 1.00 96.75 87 ASN A O 1
ATOM 706 N N . ASP A 1 88 ? -6.774 10.513 7.015 1.00 98.12 88 ASP A N 1
ATOM 707 C CA . ASP A 1 88 ? -7.950 11.026 7.727 1.00 98.12 88 ASP A CA 1
ATOM 708 C C . ASP A 1 88 ? -8.539 9.967 8.660 1.00 98.12 88 ASP A C 1
ATOM 710 O O . ASP A 1 88 ? -9.046 10.282 9.740 1.00 98.12 88 ASP A O 1
ATOM 714 N N . ARG A 1 89 ? -8.462 8.696 8.253 1.00 97.44 89 ARG A N 1
ATOM 715 C CA . ARG A 1 89 ? -9.008 7.565 9.016 1.00 97.44 89 ARG A CA 1
ATOM 716 C C . ARG A 1 89 ? -7.951 6.784 9.789 1.00 97.44 89 ARG A C 1
ATOM 718 O O . ARG A 1 89 ? -8.309 6.049 10.705 1.00 97.44 89 ARG A O 1
ATOM 725 N N . GLY A 1 90 ? -6.669 6.966 9.466 1.00 96.38 90 GLY A N 1
ATOM 726 C CA . GLY A 1 90 ? -5.561 6.317 10.170 1.00 96.38 90 GLY A CA 1
ATOM 727 C C . GLY A 1 90 ? -5.433 4.817 9.896 1.00 96.38 90 GLY A C 1
ATOM 728 O O . GLY A 1 90 ? -4.786 4.116 10.680 1.00 96.38 90 GLY A O 1
ATOM 729 N N . CYS A 1 91 ? -6.053 4.329 8.821 1.00 97.88 91 CYS A N 1
ATOM 730 C CA . CYS A 1 91 ? -6.149 2.917 8.468 1.00 97.88 91 CYS A CA 1
ATOM 731 C C . CYS A 1 91 ? -5.143 2.512 7.381 1.00 97.88 91 CYS A C 1
ATOM 733 O O . CYS A 1 91 ? -4.329 3.311 6.924 1.00 97.88 91 CYS A O 1
ATOM 735 N N . CYS A 1 92 ? -5.163 1.236 7.012 1.00 97.88 92 CYS A N 1
ATOM 736 C CA . CYS A 1 92 ? -4.300 0.644 5.998 1.00 97.88 92 CYS A CA 1
ATOM 737 C C . CYS A 1 92 ? -4.990 0.640 4.636 1.00 97.88 92 CYS A C 1
ATOM 739 O O . CYS A 1 92 ? -6.211 0.476 4.574 1.00 97.88 92 CYS A O 1
ATOM 741 N N . PHE A 1 93 ? -4.229 0.788 3.545 1.00 98.06 93 PHE A N 1
ATOM 742 C CA . PHE A 1 93 ? -4.803 0.816 2.201 1.00 98.06 93 PHE A CA 1
ATOM 743 C C . PHE A 1 93 ? -4.063 -0.081 1.207 1.00 98.06 93 PHE A C 1
ATOM 745 O O . PHE A 1 93 ? -2.865 0.077 0.992 1.00 98.06 93 PHE A O 1
ATOM 752 N N . ASP A 1 94 ? -4.805 -0.962 0.535 1.00 97.25 94 ASP A N 1
ATOM 753 C CA . ASP A 1 94 ? -4.319 -1.816 -0.551 1.00 97.25 94 ASP A CA 1
ATOM 754 C C . ASP A 1 94 ? -5.459 -2.139 -1.531 1.00 97.25 94 ASP A C 1
ATOM 756 O O . ASP A 1 94 ? -6.393 -2.882 -1.214 1.00 97.25 94 ASP A O 1
ATOM 760 N N . HIS A 1 95 ? -5.341 -1.599 -2.745 1.00 95.44 95 HIS A N 1
ATOM 761 C CA . HIS A 1 95 ? -6.314 -1.731 -3.832 1.00 95.44 95 HIS A CA 1
ATOM 762 C C . HIS A 1 95 ? -5.961 -2.834 -4.844 1.00 95.44 95 HIS A C 1
ATOM 764 O O . HIS A 1 95 ? -6.650 -2.987 -5.854 1.00 95.44 95 HIS A O 1
ATOM 770 N N . THR A 1 96 ? -4.888 -3.594 -4.607 1.00 94.75 96 THR A N 1
ATOM 771 C CA . THR A 1 96 ? -4.384 -4.608 -5.549 1.00 94.75 96 THR A CA 1
ATOM 772 C C . THR A 1 96 ? -5.177 -5.915 -5.509 1.00 94.75 96 THR A C 1
ATOM 774 O O . THR A 1 96 ? -5.116 -6.707 -6.451 1.00 94.75 96 THR A O 1
ATOM 777 N N . VAL A 1 97 ? -5.973 -6.129 -4.456 1.00 94.88 97 VAL A N 1
ATOM 778 C CA . VAL A 1 97 ? -6.817 -7.316 -4.283 1.00 94.88 97 VAL A CA 1
ATOM 779 C C . VAL A 1 97 ? -8.290 -6.947 -4.448 1.00 94.88 97 VAL A C 1
ATOM 781 O O . VAL A 1 97 ? -8.818 -6.066 -3.770 1.00 94.88 97 VAL A O 1
ATOM 784 N N . TYR A 1 98 ? -8.982 -7.633 -5.355 1.00 94.81 98 TYR A N 1
ATOM 785 C CA . TYR A 1 98 ? -10.401 -7.398 -5.628 1.00 94.81 98 TYR A CA 1
ATOM 786 C C . TYR A 1 98 ? -11.317 -8.178 -4.679 1.00 94.81 98 TYR A C 1
ATOM 788 O O . TYR A 1 98 ? -10.981 -9.266 -4.220 1.00 94.81 98 TYR A O 1
ATOM 796 N N . GLY A 1 99 ? -12.520 -7.646 -4.443 1.00 95.50 99 GLY A N 1
ATOM 797 C CA . GLY A 1 99 ? -13.565 -8.330 -3.670 1.00 95.50 99 GLY A CA 1
ATOM 798 C C . GLY A 1 99 ? -13.362 -8.319 -2.152 1.00 95.50 99 GLY A C 1
ATOM 799 O O . GLY A 1 99 ? -14.088 -9.012 -1.446 1.00 95.50 99 GLY A O 1
ATOM 800 N N . VAL A 1 100 ? -12.408 -7.529 -1.658 1.00 96.62 100 VAL A N 1
ATOM 801 C CA . VAL A 1 100 ? -12.093 -7.344 -0.234 1.00 96.62 100 VAL A CA 1
ATOM 802 C C . VAL A 1 100 ? -12.073 -5.853 0.113 1.00 96.62 100 VAL A C 1
ATOM 804 O O . VAL A 1 100 ? -12.120 -5.005 -0.780 1.00 96.62 100 VAL A O 1
ATOM 807 N N . ALA A 1 101 ? -11.993 -5.518 1.401 1.00 97.69 101 ALA A N 1
ATOM 808 C CA . ALA A 1 101 ? -11.840 -4.132 1.829 1.00 97.69 101 ALA A CA 1
ATOM 809 C C . ALA A 1 101 ? -10.486 -3.563 1.367 1.00 97.69 101 ALA A C 1
ATOM 811 O O . ALA A 1 101 ? -9.429 -4.131 1.650 1.00 97.69 101 ALA A O 1
ATOM 812 N N . TRP A 1 102 ? -10.521 -2.438 0.651 1.00 97.75 102 TRP A N 1
ATOM 813 C CA . TRP A 1 102 ? -9.311 -1.721 0.236 1.00 97.75 102 TRP A CA 1
ATOM 814 C C . TRP A 1 102 ? -8.777 -0.811 1.326 1.00 97.75 102 TRP A C 1
ATOM 816 O O . TRP A 1 102 ? -7.568 -0.711 1.469 1.00 97.75 102 TRP A O 1
ATOM 826 N N . CYS A 1 103 ? -9.667 -0.195 2.104 1.00 98.56 103 CYS A N 1
ATOM 827 C CA . CYS A 1 103 ? -9.325 0.512 3.329 1.00 98.56 103 CYS A CA 1
ATOM 828 C C . CYS A 1 103 ? -9.664 -0.384 4.518 1.00 98.56 103 CYS A C 1
ATOM 830 O O . CYS A 1 103 ? -10.829 -0.739 4.696 1.00 98.56 103 CYS A O 1
ATOM 832 N N . PHE A 1 104 ? -8.676 -0.776 5.313 1.00 98.12 104 PHE A N 1
ATOM 833 C CA . PHE A 1 104 ? -8.850 -1.791 6.351 1.00 98.12 104 PHE A CA 1
ATOM 834 C C . PHE A 1 104 ? -8.138 -1.439 7.656 1.00 98.12 104 PHE A C 1
ATOM 836 O O . PHE A 1 104 ? -7.191 -0.656 7.670 1.00 98.12 104 PHE A O 1
ATOM 843 N N . GLU A 1 105 ? -8.632 -1.990 8.765 1.00 97.75 105 GLU A N 1
ATOM 844 C CA . GLU A 1 105 ? -7.997 -1.830 10.080 1.00 97.75 105 GLU A CA 1
ATOM 845 C C . GLU A 1 105 ? -6.584 -2.444 10.105 1.00 97.75 105 GLU A C 1
ATOM 847 O O . GLU A 1 105 ? -6.301 -3.411 9.400 1.00 97.75 105 GLU A O 1
ATOM 852 N N . GLU A 1 106 ? -5.707 -1.892 10.944 1.00 94.12 106 GLU A N 1
ATOM 853 C CA . GLU A 1 106 ? -4.384 -2.456 11.244 1.00 94.12 106 GLU A CA 1
ATOM 854 C C . GLU A 1 106 ? -4.460 -3.737 12.097 1.00 94.12 106 GLU A C 1
ATOM 856 O O . GLU A 1 106 ? -5.505 -4.058 12.673 1.00 94.12 106 GLU A O 1
ATOM 861 N N . PHE A 1 107 ? -3.340 -4.456 12.230 1.00 79.62 107 PHE A N 1
ATOM 862 C CA . PHE A 1 107 ? -3.240 -5.546 13.204 1.00 79.62 107 PHE A CA 1
ATOM 863 C C . PHE A 1 107 ? -3.382 -4.998 14.632 1.00 79.62 107 PHE A C 1
ATOM 865 O O . PHE A 1 107 ? -2.665 -4.073 15.012 1.00 79.62 107 PHE A O 1
ATOM 872 N N . LYS A 1 108 ? -4.282 -5.595 15.423 1.00 60.53 108 LYS A N 1
ATOM 873 C CA . LYS A 1 108 ? -4.428 -5.329 16.865 1.00 60.53 108 LYS A CA 1
ATOM 874 C C . LYS A 1 108 ? -3.544 -6.241 17.704 1.00 60.53 108 LYS A C 1
ATOM 876 O O . LYS A 1 108 ? -3.429 -7.433 17.339 1.00 60.53 108 LYS A O 1
#

Secondary structure (DSSP, 8-state):
--HHHHHHHHHHHSSSGGG---GGG--BSS-TT--HHHHHHTT-EE--SSTTS-SEE--TTSTTTT--GGGPPB-S-TT--HHIIIIIS--EE--SSTTS-SEEPPP-

Solvent-accessible surface area (backbone atoms only — not comparable to full-atom values): 6594 Å² total; per-residue (Å²): 128,63,68,63,54,55,52,52,52,56,63,66,66,64,64,63,68,38,56,74,65,58,79,91,63,59,40,45,63,67,60,94,86,65,52,62,67,67,27,43,75,73,72,32,29,68,53,72,91,54,82,100,57,74,34,30,18,48,22,69,83,40,60,58,37,79,69,54,64,92,71,44,46,71,62,67,60,94,87,66,52,63,65,53,29,38,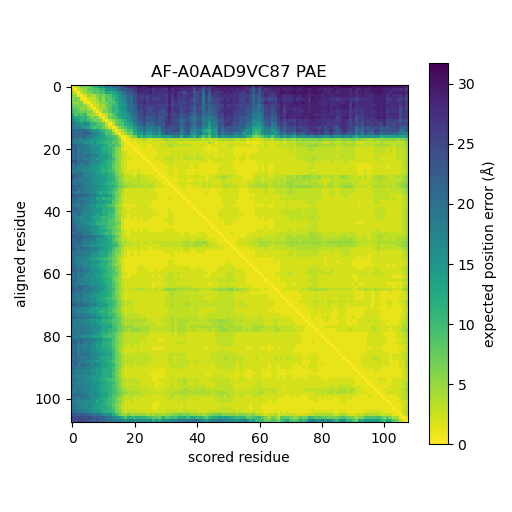70,78,65,67,32,28,51,38,80,90,56,81,98,48,50,34,28,13,59,54,75,128

Nearest PDB structures (foldseek):
  2psp-assembly1_A  TM=4.849E-01  e=3.266E-07  unclassified
  1pos-assembly1_A  TM=4.712E-01  e=2.659E-07  Sus scrofa
  6v1c-assembly1_A  TM=9.487E-01  e=3.834E-04  Homo sapiens
  6v1d-assembly3_C  TM=9.098E-01  e=1.150E-03  Homo sapiens
  1hi7-assembly1_B  TM=8.682E-01  e=1.412E-03  Homo sapiens

pLDDT: mean 89.46, std 15.21, range [47.84, 98.56]

Mean predicted aligned error: 6.98 Å

Foldseek 3Di:
DVVVVVVVVCVVVPPPVQQPDDQVQFFAPDDPPDDPVRLVVSVWAADCVDPPTRGRGHTNPDQAGRQDQVNFDAQDDPPDDPCCLCPVSVFAAGPPDPPGHRRGHGDD

Sequence (108 aa):
MEWTFLLLISITLGHHDVCHVQVNDRTDCGWFGINNETCQDRGCCYDDTYPDTIYCFYPTSNKCYGIDPSNRVDCGYFGIQREECENDRGCCFDHTVYGVAWCFEEFK

InterPro domains:
  IPR000519 P-type trefoil domain [PF00088] (19-59)
  IPR000519 P-type trefoil domain [PF00088] (64-105)
  IPR000519 P-type trefoil domain [PS51448] (17-60)
  IPR000519 P-type trefoil domain [PS51448] (62-107)
  IPR000519 P-type trefoil domain [SM00018] (17-63)
  IPR000519 P-type trefoil domain [SM00018] (64-108)
  IPR000519 P-type trefoil domain [cd00111] (19-60)
  IPR000519 P-type trefoil domain [cd00111] (66-104)
  IPR017994 P-type trefoil, chordata [PR00680] (69-81)
  IPR017994 P-type trefoil, chordata [PR00680] (82-94)
  IPR017994 P-type trefoil, chordata [PR00680] (94-106)
  IPR017994 P-type trefoil, chordata [PTHR13826] (60-105)
  IPR044913 P-type trefoil domain superfamily [G3DSA:4.10.110.10] (13-62)
  IPR044913 P-type trefoil domain superfamily [G3DSA:4.10.110.10] (63-108)
  IPR044913 P-type trefoil domain superfamily [SSF57492] (16-60)
  IPR044913 P-type trefoil domain superfamily [SSF57492] (61-105)

Organism: Acropora cervicornis (NCBI:txid6130)